Protein AF-A0A926BM24-F1 (afdb_monomer)

Radius of gyration: 22.1 Å; Cα contacts (8 Å, |Δi|>4): 58; chains: 1; bounding box: 49×32×56 Å

Nearest PDB structures (foldseek):
  5ey5-assembly1_D  TM=9.704E-01  e=2.391E-05  synthetic construct
  5kin-assembly1_D  TM=9.723E-01  e=2.756E-05  Streptococcus pneumoniae TIGR4
  1x1q-assembly1_A  TM=8.951E-01  e=1.799E-05  Thermus thermophilus HB8
  1x1q-assembly1_B  TM=9.259E-01  e=4.534E-05  Thermus thermophilus HB8
  6am7-assembly1_B  TM=9.668E-01  e=1.588E-03  Pyrococcus furiosus DSM 3638

Solvent-accessible surface area (backbone atoms only — not comparable to full-atom values): 5798 Å² total; per-residue (Å²): 135,85,81,83,76,83,76,74,80,84,56,77,83,54,101,58,55,48,99,66,45,26,50,57,94,42,77,46,79,95,67,63,76,88,51,49,65,60,51,53,52,49,52,55,50,48,57,50,48,72,70,33,66,66,56,50,50,54,52,52,48,45,40,34,76,72,71,55,46,77,77,70,74,42,74,40,64,67,62,21,60,74,70,72,59,72,89,41,70,46,116

Structure (mmCIF, N/CA/C/O backbone):
data_AF-A0A926BM24-F1
#
_entry.id   AF-A0A926BM24-F1
#
loop_
_atom_site.group_PDB
_atom_site.id
_atom_site.type_symbol
_atom_site.label_atom_id
_atom_site.label_alt_id
_atom_site.label_comp_id
_atom_site.label_asym_id
_atom_site.label_entity_id
_atom_site.label_seq_id
_atom_site.pdbx_PDB_ins_code
_atom_site.Cartn_x
_atom_site.Cartn_y
_atom_site.Cartn_z
_atom_site.occupancy
_atom_site.B_iso_or_equiv
_atom_site.auth_seq_id
_atom_site.auth_comp_id
_atom_site.auth_asym_id
_atom_site.auth_atom_id
_atom_site.pdbx_PDB_model_num
ATOM 1 N N . MET A 1 1 ? -32.301 -21.063 -32.063 1.00 45.97 1 MET A N 1
ATOM 2 C CA . MET A 1 1 ? -31.564 -19.839 -31.690 1.00 45.97 1 MET A CA 1
ATOM 3 C C . MET A 1 1 ? -30.860 -20.127 -30.379 1.00 45.97 1 MET A C 1
ATOM 5 O O . MET A 1 1 ? -31.527 -20.270 -29.365 1.00 45.97 1 MET A O 1
ATOM 9 N N . SER A 1 2 ? -29.554 -20.377 -30.444 1.00 36.62 2 SER A N 1
ATOM 10 C CA . SER A 1 2 ? -28.749 -20.852 -29.317 1.00 36.62 2 SER A CA 1
ATOM 11 C C . SER A 1 2 ? -28.460 -19.706 -28.351 1.00 36.62 2 SER A C 1
ATOM 13 O O . SER A 1 2 ? -27.894 -18.689 -28.744 1.00 36.62 2 SER A O 1
ATOM 15 N N . THR A 1 3 ? -28.862 -19.861 -27.095 1.00 39.69 3 THR A N 1
ATOM 16 C CA . THR A 1 3 ? -28.543 -18.934 -26.008 1.00 39.69 3 THR A CA 1
ATOM 17 C C . THR A 1 3 ? -27.095 -19.148 -25.578 1.00 39.69 3 THR A C 1
ATOM 19 O O . THR A 1 3 ? -26.754 -20.198 -25.035 1.00 39.69 3 THR A O 1
ATOM 22 N N . VAL A 1 4 ? -26.234 -18.164 -25.834 1.00 46.97 4 VAL A N 1
ATOM 23 C CA . VAL A 1 4 ? -24.866 -18.135 -25.307 1.00 46.97 4 VAL A CA 1
ATOM 24 C C . VAL A 1 4 ? -24.946 -17.725 -23.839 1.00 46.97 4 VAL A C 1
ATOM 26 O O . VAL A 1 4 ? -25.102 -16.550 -23.515 1.00 46.97 4 VAL A O 1
ATOM 29 N N . THR A 1 5 ? -24.884 -18.704 -22.941 1.00 43.66 5 THR A N 1
ATOM 30 C CA . THR A 1 5 ? -24.713 -18.461 -21.508 1.00 43.66 5 THR A CA 1
ATOM 31 C C . THR A 1 5 ? -23.277 -18.000 -21.269 1.00 43.66 5 THR A C 1
ATOM 33 O O . THR A 1 5 ? -22.340 -18.784 -21.402 1.00 43.66 5 THR A O 1
ATOM 36 N N . LEU A 1 6 ? -23.089 -16.724 -20.932 1.00 46.81 6 LEU A N 1
ATOM 37 C CA . LEU A 1 6 ? -21.807 -16.209 -20.454 1.00 46.81 6 LEU A CA 1
ATOM 38 C C . LEU A 1 6 ? -21.591 -16.706 -19.014 1.00 46.81 6 LEU A C 1
ATOM 40 O O . LEU A 1 6 ? -21.988 -16.050 -18.053 1.00 46.81 6 LEU A O 1
ATOM 44 N N . THR A 1 7 ? -21.002 -17.889 -18.854 1.00 46.41 7 THR A N 1
ATOM 45 C CA . THR A 1 7 ? -20.555 -18.377 -17.542 1.00 46.41 7 THR A CA 1
ATOM 46 C C . THR A 1 7 ? -19.321 -17.578 -17.125 1.00 46.41 7 THR A C 1
ATOM 48 O O . THR A 1 7 ? -18.273 -17.673 -17.760 1.00 46.41 7 THR A O 1
ATOM 51 N N . ALA A 1 8 ? -19.440 -16.763 -16.075 1.00 56.06 8 ALA A N 1
ATOM 52 C CA . ALA A 1 8 ? -18.307 -16.035 -15.510 1.00 56.06 8 ALA A CA 1
ATOM 53 C C . ALA A 1 8 ? -17.288 -17.022 -14.897 1.00 56.06 8 ALA A C 1
ATOM 55 O O . ALA A 1 8 ? -17.700 -17.941 -14.180 1.00 56.06 8 ALA A O 1
ATOM 56 N N . PRO A 1 9 ? -15.973 -16.851 -15.134 1.00 54.47 9 PRO A N 1
ATOM 57 C CA . PRO A 1 9 ? -14.959 -17.699 -14.519 1.00 54.47 9 PRO A CA 1
ATOM 58 C C . PRO A 1 9 ? -14.993 -17.512 -12.998 1.00 54.47 9 PRO A C 1
ATOM 60 O O . PRO A 1 9 ? -14.722 -16.433 -12.474 1.00 54.47 9 PRO A O 1
ATOM 63 N N . THR A 1 10 ? -15.365 -18.576 -12.287 1.00 56.47 10 THR A N 1
ATOM 64 C CA . THR A 1 10 ? -15.388 -18.632 -10.820 1.00 56.47 10 THR A CA 1
ATOM 65 C C . THR A 1 10 ? -13.995 -19.028 -10.335 1.00 56.47 10 THR A C 1
ATOM 67 O O . THR A 1 10 ? -13.782 -20.137 -9.853 1.00 56.47 10 THR A O 1
ATOM 70 N N . ALA A 1 11 ? -13.007 -18.158 -10.552 1.00 60.12 11 ALA A N 1
ATOM 71 C CA . ALA A 1 11 ? -11.710 -18.319 -9.906 1.00 60.12 11 ALA A CA 1
ATOM 72 C C . ALA A 1 11 ? -11.854 -17.954 -8.412 1.00 60.12 11 ALA A C 1
ATOM 74 O O . ALA A 1 11 ? -12.578 -17.004 -8.096 1.00 60.12 11 ALA A O 1
ATOM 75 N N . PRO A 1 12 ? -11.222 -18.696 -7.485 1.00 59.50 12 PRO A N 1
ATOM 76 C CA . PRO A 1 12 ? -11.258 -18.362 -6.065 1.00 59.50 12 PRO A CA 1
ATOM 77 C C . PRO A 1 12 ? -10.651 -16.970 -5.831 1.00 59.50 12 PRO A C 1
ATOM 79 O O . PRO A 1 12 ? -9.613 -16.644 -6.399 1.00 59.50 12 PRO A O 1
ATOM 82 N N . PHE A 1 13 ? -11.294 -16.147 -4.996 1.00 55.59 13 PHE A N 1
ATOM 83 C CA . PHE A 1 13 ? -10.739 -14.861 -4.570 1.00 55.59 13 PHE A CA 1
ATOM 84 C C . PHE A 1 13 ? -9.497 -15.108 -3.705 1.00 55.59 13 PHE A C 1
ATOM 86 O O . PHE A 1 13 ? -9.608 -15.474 -2.535 1.00 55.59 13 PHE A O 1
ATOM 93 N N . THR A 1 14 ? -8.317 -14.922 -4.285 1.00 70.00 14 THR A N 1
ATOM 94 C CA . THR A 1 14 ? -7.049 -14.829 -3.560 1.00 70.00 14 THR A CA 1
ATOM 95 C C . THR A 1 14 ? -6.835 -13.394 -3.081 1.00 70.00 14 THR A C 1
ATOM 97 O O . THR A 1 14 ? -7.312 -12.443 -3.699 1.00 70.00 14 THR A O 1
ATOM 100 N N . SER A 1 15 ? -6.120 -13.217 -1.966 1.00 83.44 15 SER A N 1
ATOM 101 C CA . SER A 1 15 ? -5.742 -11.885 -1.462 1.00 83.44 15 SER A CA 1
ATOM 102 C C . SER A 1 15 ? -4.725 -11.169 -2.354 1.00 83.44 15 SER A C 1
ATOM 104 O O . SER A 1 15 ? -4.456 -9.990 -2.151 1.00 83.44 15 SER A O 1
ATOM 106 N N . GLU A 1 16 ? -4.159 -11.884 -3.324 1.00 85.81 16 GLU A N 1
ATOM 107 C CA . GLU A 1 16 ? -3.216 -11.379 -4.312 1.00 85.81 16 GLU A CA 1
ATOM 108 C C . GLU A 1 16 ? -3.834 -11.435 -5.715 1.00 85.81 16 GLU A C 1
ATOM 110 O O . GLU A 1 16 ? -4.648 -12.331 -5.985 1.00 85.81 16 GLU A O 1
ATOM 115 N N . PRO A 1 17 ? -3.468 -10.489 -6.59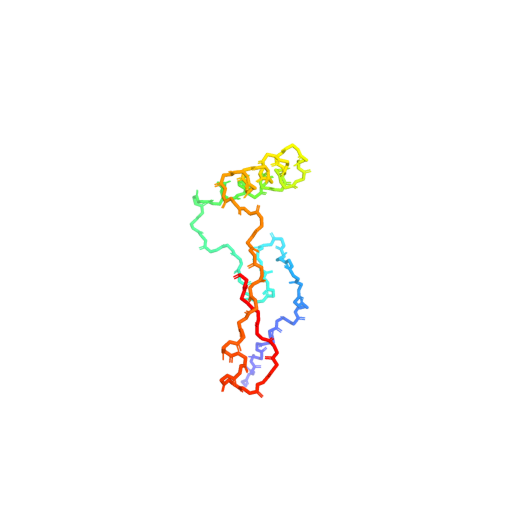8 1.00 89.44 17 PRO A N 1
ATOM 116 C CA . PRO A 1 17 ? -3.882 -10.528 -7.990 1.00 89.44 17 PRO A CA 1
ATOM 117 C C . PRO A 1 17 ? -3.161 -11.651 -8.742 1.00 89.44 17 PRO A C 1
ATOM 119 O O . PRO A 1 17 ? -2.095 -12.114 -8.337 1.00 89.44 17 PRO A O 1
ATOM 122 N N . ASP A 1 18 ? -3.717 -12.057 -9.879 1.00 87.94 18 ASP A N 1
ATOM 123 C CA . ASP A 1 18 ? -3.005 -12.910 -10.826 1.00 87.94 18 ASP A CA 1
ATOM 124 C C . ASP A 1 18 ? -1.827 -12.174 -11.500 1.00 87.94 18 ASP A C 1
ATOM 126 O O . ASP A 1 18 ? -1.628 -10.969 -11.336 1.00 87.94 18 ASP A O 1
ATOM 130 N N . ALA A 1 19 ? -1.050 -12.898 -12.311 1.00 86.00 19 ALA A N 1
ATOM 131 C CA . ALA A 1 19 ? 0.104 -12.344 -13.028 1.00 86.00 19 ALA A CA 1
ATOM 132 C C . ALA A 1 19 ? -0.251 -11.203 -14.004 1.00 86.00 19 ALA A C 1
ATOM 134 O O . ALA A 1 19 ? 0.628 -10.455 -14.430 1.00 86.00 19 ALA A O 1
ATOM 135 N N . LEU A 1 20 ? -1.525 -11.068 -14.380 1.00 85.50 20 LEU A N 1
ATOM 136 C CA . LEU A 1 20 ? -2.023 -9.995 -15.237 1.00 85.50 20 LEU A CA 1
ATOM 137 C C . L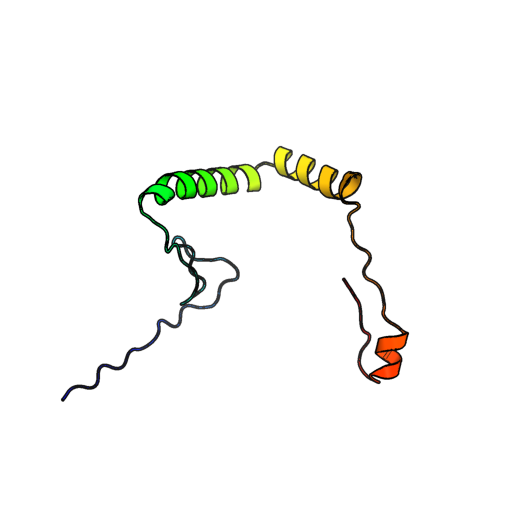EU A 1 20 ? -2.605 -8.824 -14.428 1.00 85.50 20 LEU A C 1
ATOM 139 O O . LEU A 1 20 ? -3.005 -7.821 -15.024 1.00 85.50 20 LEU A O 1
ATOM 143 N N . GLY A 1 21 ? -2.622 -8.914 -13.096 1.00 87.62 21 GLY A N 1
ATOM 144 C CA . GLY A 1 21 ? -3.138 -7.889 -12.194 1.00 87.62 21 GLY A CA 1
ATOM 145 C C . GLY A 1 21 ? -4.631 -8.019 -11.879 1.00 87.62 21 GLY A C 1
ATOM 146 O O . GLY A 1 21 ? -5.226 -7.047 -11.408 1.00 87.62 21 GLY A O 1
ATOM 147 N N . HIS A 1 22 ? -5.268 -9.159 -12.160 1.00 89.75 22 HIS A N 1
ATOM 148 C CA . HIS A 1 22 ? -6.693 -9.362 -11.892 1.00 89.75 22 HIS A CA 1
ATOM 149 C C . HIS A 1 22 ? -6.950 -10.031 -10.538 1.00 89.75 22 HIS A C 1
ATOM 151 O O . HIS A 1 22 ? -6.363 -11.053 -10.195 1.00 89.75 22 HIS A O 1
ATOM 157 N N . PHE A 1 23 ? -7.922 -9.496 -9.805 1.00 88.44 23 PHE A N 1
ATOM 158 C CA . PHE A 1 23 ? -8.581 -10.134 -8.672 1.00 88.44 23 PHE A CA 1
ATOM 159 C C . PHE A 1 23 ? -9.891 -10.761 -9.163 1.00 88.44 23 PHE A C 1
ATOM 161 O O . PHE A 1 23 ? -10.942 -10.109 -9.233 1.00 88.44 23 PHE A O 1
ATOM 168 N N . GLY A 1 24 ? -9.826 -12.028 -9.573 1.00 85.19 24 GLY A N 1
ATOM 169 C CA . GLY A 1 24 ? -10.943 -12.696 -10.237 1.00 85.19 24 GLY A CA 1
ATOM 170 C C . GLY A 1 24 ? -11.302 -11.987 -11.546 1.00 85.19 24 GLY A C 1
ATOM 171 O O . GLY A 1 24 ? -10.516 -11.961 -12.483 1.00 85.19 24 GLY A O 1
ATOM 172 N N . ARG A 1 25 ? -12.499 -11.395 -11.624 1.00 86.44 25 ARG A N 1
ATOM 173 C CA . ARG A 1 25 ? -12.992 -10.700 -12.833 1.00 86.44 25 ARG A CA 1
ATOM 174 C C . ARG A 1 25 ? -12.672 -9.199 -12.894 1.00 86.44 25 ARG A C 1
ATOM 176 O O . ARG A 1 25 ? -13.138 -8.530 -13.814 1.00 86.44 25 ARG A O 1
ATOM 183 N N . TYR A 1 26 ? -11.994 -8.653 -11.889 1.00 86.88 26 TYR A N 1
ATOM 184 C CA . TYR A 1 26 ? -11.753 -7.214 -11.737 1.00 86.88 26 TYR A CA 1
ATOM 185 C C . TYR A 1 26 ? -10.251 -6.927 -11.668 1.00 86.88 26 TYR A C 1
ATOM 187 O O . TYR A 1 26 ? -9.485 -7.802 -11.293 1.00 86.88 26 TYR A O 1
ATOM 195 N N . GLY A 1 27 ? -9.820 -5.708 -11.995 1.00 89.69 27 GLY A N 1
ATOM 196 C CA . GLY A 1 27 ? -8.397 -5.347 -12.062 1.00 89.69 27 GLY A CA 1
ATOM 197 C C . GLY A 1 27 ? -7.846 -5.455 -13.482 1.00 89.69 27 GLY A C 1
ATOM 198 O O . GLY A 1 27 ? -8.582 -5.208 -14.434 1.00 89.69 27 GLY A O 1
ATOM 199 N N . GLY A 1 28 ? -6.573 -5.813 -13.617 1.00 89.44 28 GLY A N 1
ATOM 200 C CA . GLY A 1 28 ? -5.858 -5.828 -14.893 1.00 89.44 28 GLY A CA 1
ATOM 201 C C . GLY A 1 28 ? -5.201 -4.489 -15.235 1.00 89.44 28 GLY A C 1
ATOM 202 O O . GLY A 1 28 ? -5.233 -3.534 -14.457 1.00 89.44 28 GLY A O 1
ATOM 203 N N . ARG A 1 29 ? -4.595 -4.411 -16.423 1.00 88.31 29 ARG A N 1
ATOM 204 C CA . ARG A 1 29 ? -3.869 -3.225 -16.906 1.00 88.31 29 ARG A CA 1
ATOM 205 C C . ARG A 1 29 ? -4.483 -2.708 -18.206 1.00 88.31 29 ARG A C 1
ATOM 207 O O . ARG A 1 29 ? -4.142 -3.173 -19.287 1.00 88.31 29 ARG A O 1
ATOM 214 N N . TYR A 1 30 ? -5.380 -1.728 -18.094 1.00 90.12 30 TYR A N 1
ATOM 215 C CA . TYR A 1 30 ? -6.016 -1.056 -19.236 1.00 90.12 30 TYR A CA 1
ATOM 216 C C . TYR A 1 30 ? -5.376 0.314 -19.466 1.00 90.12 30 TYR A C 1
ATOM 218 O O . TYR A 1 30 ? -5.941 1.351 -19.123 1.00 90.12 30 TYR A O 1
ATOM 226 N N . VAL A 1 31 ? -4.158 0.307 -20.001 1.00 91.00 31 VAL A N 1
ATOM 227 C CA . VAL A 1 31 ? -3.347 1.510 -20.233 1.00 91.00 31 VAL A CA 1
ATOM 228 C C . VAL A 1 31 ? -2.898 1.588 -21.696 1.00 91.00 31 VAL A C 1
ATOM 230 O O . VAL A 1 31 ? -2.886 0.563 -22.379 1.00 91.00 31 VAL A O 1
ATOM 233 N N . PRO A 1 32 ? -2.514 2.776 -22.196 1.00 94.25 32 PRO A N 1
ATOM 234 C CA . PRO A 1 32 ? -1.859 2.903 -23.493 1.00 94.25 32 PRO A CA 1
ATOM 235 C C . PRO A 1 32 ? -0.601 2.034 -23.598 1.00 94.25 32 PRO A C 1
ATOM 237 O O . PRO A 1 32 ? 0.153 1.909 -22.633 1.00 94.25 32 PRO A O 1
ATOM 240 N N . GLU A 1 33 ? -0.335 1.507 -24.794 1.00 91.62 33 GLU A N 1
ATOM 241 C CA . GLU A 1 33 ? 0.840 0.671 -25.087 1.00 91.62 33 GLU A CA 1
ATOM 242 C C . GLU A 1 33 ? 2.159 1.353 -24.701 1.00 91.62 33 GLU A C 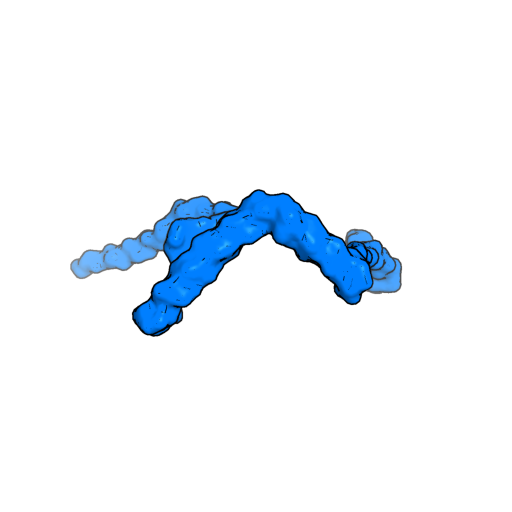1
ATOM 244 O O . GLU A 1 33 ? 3.069 0.721 -24.174 1.00 91.62 33 GLU A O 1
ATOM 249 N N . THR A 1 34 ? 2.228 2.673 -24.869 1.00 94.81 34 THR A N 1
ATOM 250 C CA . THR A 1 34 ? 3.400 3.484 -24.524 1.00 94.81 34 THR A CA 1
ATOM 251 C C . THR A 1 34 ? 3.749 3.466 -23.035 1.00 94.81 34 THR A C 1
ATOM 253 O O . THR A 1 34 ? 4.891 3.754 -22.687 1.00 94.81 34 THR A O 1
ATOM 256 N N . LEU A 1 35 ? 2.801 3.129 -22.154 1.00 92.56 35 LEU A N 1
ATOM 257 C CA . LEU A 1 35 ? 3.027 3.029 -20.709 1.00 92.56 35 LEU A CA 1
ATOM 258 C C . LEU A 1 35 ? 3.383 1.615 -20.246 1.00 92.56 35 LEU A C 1
ATOM 260 O O . LEU A 1 35 ? 3.845 1.461 -19.117 1.00 92.56 35 LEU A O 1
ATOM 264 N N . ILE A 1 36 ? 3.196 0.593 -21.087 1.00 92.25 36 ILE A N 1
ATOM 265 C CA . ILE A 1 36 ? 3.467 -0.801 -20.711 1.00 92.25 36 ILE A CA 1
ATOM 266 C C . ILE A 1 36 ? 4.922 -0.989 -20.244 1.00 92.25 36 ILE A C 1
ATOM 268 O O . ILE A 1 36 ? 5.096 -1.509 -19.142 1.00 92.25 36 ILE A O 1
ATOM 272 N N . PRO A 1 37 ? 5.957 -0.501 -20.966 1.00 94.75 37 PRO A N 1
ATOM 273 C CA . PRO A 1 37 ? 7.345 -0.727 -20.557 1.00 94.75 37 PRO A CA 1
ATOM 274 C C . PRO A 1 37 ? 7.678 -0.128 -19.185 1.00 94.75 37 PRO A C 1
ATOM 276 O O . PRO A 1 37 ? 8.337 -0.767 -18.372 1.00 94.75 37 PRO A O 1
ATOM 279 N N . ALA A 1 38 ? 7.175 1.078 -18.902 1.00 94.75 38 ALA A N 1
ATOM 280 C CA . ALA A 1 38 ? 7.404 1.748 -17.623 1.00 94.75 38 ALA A CA 1
ATOM 281 C C . ALA A 1 38 ? 6.711 1.021 -16.458 1.00 94.75 38 ALA A C 1
ATOM 283 O O . ALA A 1 38 ? 7.244 0.962 -15.351 1.00 94.75 38 ALA A O 1
ATOM 284 N N . LEU A 1 39 ? 5.525 0.449 -16.695 1.00 93.25 39 LEU A N 1
ATOM 285 C CA . LEU A 1 39 ? 4.818 -0.339 -15.684 1.00 93.25 39 LEU A CA 1
ATOM 286 C C . LEU A 1 39 ? 5.488 -1.688 -15.424 1.00 93.25 39 LEU A C 1
ATOM 288 O O . LEU A 1 39 ? 5.502 -2.133 -14.278 1.00 93.25 39 LEU A O 1
ATOM 292 N N . ASP A 1 40 ? 6.032 -2.331 -16.457 1.00 93.38 40 ASP A N 1
ATOM 293 C CA . ASP A 1 40 ? 6.781 -3.581 -16.301 1.00 93.38 40 ASP A CA 1
ATOM 294 C C . ASP A 1 40 ? 8.068 -3.352 -15.493 1.00 93.38 40 ASP A C 1
ATOM 296 O O . ASP A 1 40 ? 8.369 -4.121 -14.577 1.00 93.38 40 ASP A O 1
ATOM 300 N N . GLU A 1 41 ? 8.793 -2.263 -15.770 1.00 96.50 41 GLU A N 1
ATOM 301 C CA . GLU A 1 41 ? 9.976 -1.868 -14.998 1.00 96.50 41 GLU A CA 1
ATOM 302 C C . GLU A 1 41 ? 9.626 -1.587 -13.531 1.00 96.50 41 GLU A C 1
ATOM 304 O O . GLU A 1 41 ? 10.274 -2.118 -12.625 1.00 96.50 41 GLU A O 1
ATOM 309 N N . LEU A 1 42 ? 8.561 -0.815 -13.294 1.00 95.25 42 LEU A N 1
ATOM 310 C CA . LEU A 1 42 ? 8.081 -0.510 -11.949 1.00 95.25 42 LEU A CA 1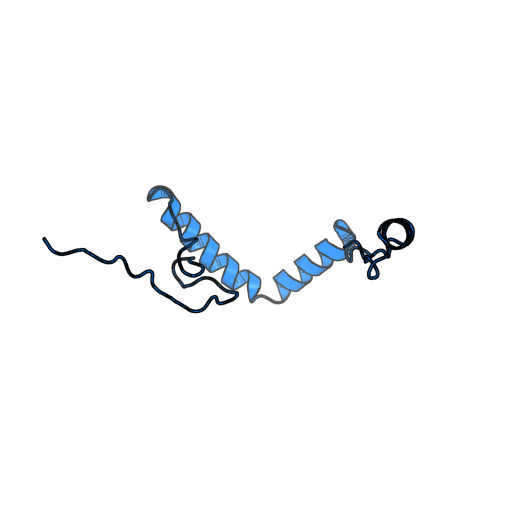
ATOM 311 C C . LEU A 1 42 ? 7.680 -1.774 -11.181 1.00 95.25 42 LEU A C 1
ATOM 313 O O . LEU A 1 42 ? 8.030 -1.908 -10.011 1.00 95.25 42 LEU A O 1
ATOM 317 N N . ALA A 1 43 ? 6.958 -2.701 -11.815 1.00 93.31 43 ALA A N 1
ATOM 318 C CA . ALA A 1 43 ? 6.549 -3.951 -11.179 1.00 93.31 43 ALA A CA 1
ATOM 319 C C . ALA A 1 43 ? 7.764 -4.812 -10.796 1.00 93.31 43 ALA A C 1
ATOM 321 O O . ALA A 1 43 ? 7.813 -5.365 -9.696 1.00 93.31 43 ALA A O 1
ATOM 322 N N . ALA A 1 44 ? 8.768 -4.883 -11.675 1.00 95.50 44 ALA A N 1
ATOM 323 C CA . ALA A 1 44 ? 10.000 -5.612 -11.403 1.00 95.50 44 ALA A CA 1
ATOM 324 C C . ALA A 1 44 ? 10.801 -4.986 -10.250 1.00 95.50 44 ALA A C 1
ATOM 326 O O . ALA A 1 44 ? 11.279 -5.709 -9.375 1.00 95.50 44 ALA A O 1
ATOM 327 N N . GLU A 1 45 ? 10.942 -3.658 -10.226 1.00 97.19 45 GLU A N 1
ATOM 328 C CA . GLU A 1 45 ? 11.645 -2.962 -9.143 1.00 97.19 45 GLU A CA 1
ATOM 329 C C . GLU A 1 45 ? 10.879 -3.045 -7.821 1.00 97.19 45 GLU A C 1
ATOM 331 O O . GLU A 1 45 ? 11.485 -3.250 -6.774 1.00 97.19 45 GLU A O 1
ATOM 336 N N . TYR A 1 46 ? 9.548 -2.976 -7.860 1.00 95.38 46 TYR A N 1
ATOM 337 C CA . TYR A 1 46 ? 8.716 -3.153 -6.675 1.00 95.38 46 TYR A CA 1
ATOM 338 C C . TYR A 1 46 ? 8.954 -4.513 -6.010 1.00 95.38 46 TYR A C 1
ATOM 340 O O . TYR A 1 46 ? 9.176 -4.561 -4.800 1.00 95.38 46 TYR A O 1
ATOM 348 N N . GLU A 1 47 ? 8.963 -5.612 -6.772 1.00 94.69 47 GLU A N 1
ATOM 349 C CA . GLU A 1 47 ? 9.228 -6.938 -6.195 1.00 94.69 47 GLU A CA 1
ATOM 350 C C . GLU A 1 47 ? 10.666 -7.065 -5.666 1.00 94.69 47 GLU A C 1
ATOM 352 O O . GLU A 1 47 ? 10.875 -7.692 -4.625 1.00 94.69 47 GLU A O 1
ATOM 357 N N . ARG A 1 48 ? 11.649 -6.412 -6.308 1.00 96.50 48 ARG A N 1
ATOM 358 C CA . ARG A 1 48 ? 13.022 -6.325 -5.779 1.00 96.50 48 ARG A CA 1
ATOM 359 C C . ARG A 1 48 ? 13.068 -5.578 -4.444 1.00 96.50 48 ARG A C 1
ATOM 361 O O . ARG A 1 48 ? 13.547 -6.134 -3.457 1.00 96.50 48 ARG A O 1
ATOM 368 N N . ALA A 1 49 ? 12.525 -4.365 -4.390 1.00 96.38 49 ALA A N 1
ATOM 369 C CA . ALA A 1 49 ? 12.528 -3.516 -3.199 1.00 96.38 49 ALA A CA 1
ATOM 370 C C . ALA A 1 49 ? 11.722 -4.127 -2.039 1.00 96.38 49 ALA A C 1
ATOM 372 O O . ALA A 1 49 ? 12.114 -4.048 -0.877 1.00 96.38 49 ALA A O 1
ATOM 373 N N . LYS A 1 50 ? 10.608 -4.802 -2.342 1.00 94.31 50 LYS A N 1
ATOM 374 C CA . LYS A 1 50 ? 9.789 -5.528 -1.360 1.00 94.31 50 LYS A CA 1
ATOM 375 C C . LYS A 1 50 ? 10.542 -6.698 -0.721 1.00 94.31 50 LYS A C 1
ATOM 377 O O . LYS A 1 50 ? 10.310 -6.994 0.453 1.00 94.31 50 LYS A O 1
ATOM 382 N N . ALA A 1 51 ? 11.421 -7.364 -1.469 1.00 95.06 51 ALA A N 1
ATOM 383 C CA . ALA A 1 51 ? 12.257 -8.447 -0.955 1.00 95.06 51 ALA A CA 1
ATOM 384 C C . ALA A 1 51 ? 13.516 -7.946 -0.222 1.00 95.06 51 ALA A C 1
ATOM 386 O O . ALA A 1 51 ? 14.061 -8.688 0.596 1.00 95.06 51 ALA A O 1
ATOM 387 N N . ASP A 1 52 ? 13.956 -6.709 -0.474 1.00 97.81 52 ASP A N 1
ATOM 388 C CA . ASP A 1 52 ? 15.154 -6.120 0.125 1.00 97.81 52 ASP A CA 1
ATOM 389 C C . ASP A 1 52 ? 14.949 -5.744 1.613 1.00 97.81 52 ASP A C 1
ATOM 391 O O . ASP A 1 52 ? 14.139 -4.867 1.944 1.00 97.81 52 ASP A O 1
ATOM 395 N N . PRO A 1 53 ? 15.689 -6.368 2.553 1.00 96.81 53 PRO A N 1
ATOM 396 C CA . PRO A 1 53 ? 15.626 -6.014 3.967 1.00 96.81 53 PRO A CA 1
ATOM 397 C C . PRO A 1 53 ? 16.088 -4.586 4.271 1.00 96.81 53 PRO A C 1
ATOM 399 O O . PRO A 1 53 ? 15.564 -3.987 5.211 1.00 96.81 53 PRO A O 1
ATOM 402 N N . ALA A 1 54 ? 17.048 -4.043 3.514 1.00 97.44 54 ALA A N 1
ATOM 403 C CA . ALA A 1 54 ? 17.571 -2.697 3.746 1.00 97.44 54 ALA A CA 1
ATOM 404 C C . ALA A 1 54 ? 16.505 -1.643 3.427 1.00 97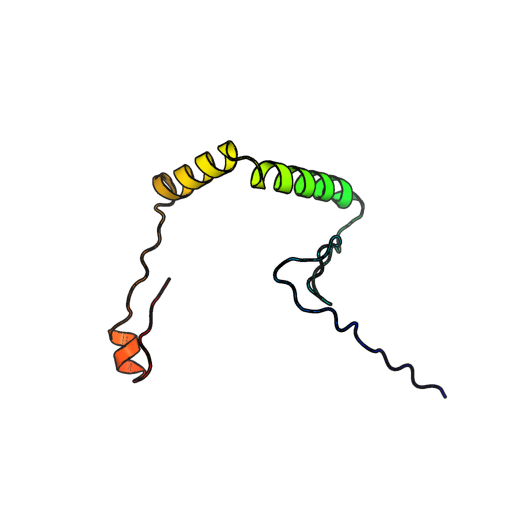.44 54 ALA A C 1
ATOM 406 O O . ALA A 1 54 ? 16.202 -0.801 4.273 1.00 97.44 54 ALA A O 1
ATOM 407 N N . PHE A 1 55 ? 15.851 -1.773 2.269 1.00 96.94 55 PHE A N 1
ATOM 408 C CA . PHE A 1 55 ? 14.720 -0.929 1.887 1.00 96.94 55 PHE A CA 1
ATOM 409 C C . PHE A 1 55 ? 13.581 -0.983 2.916 1.00 96.94 55 PHE A C 1
ATOM 411 O O . PHE A 1 55 ? 13.027 0.042 3.317 1.00 96.94 55 PHE A O 1
ATOM 418 N N . ARG A 1 56 ? 13.242 -2.186 3.397 1.00 96.25 56 ARG A N 1
ATOM 419 C CA . ARG A 1 56 ? 12.199 -2.361 4.420 1.00 96.25 56 ARG A CA 1
ATOM 420 C C . ARG A 1 56 ? 12.560 -1.715 5.756 1.00 96.25 56 ARG A C 1
ATOM 422 O O . ARG A 1 56 ? 11.659 -1.201 6.417 1.00 96.25 56 ARG A O 1
ATOM 429 N N . ALA A 1 57 ? 13.829 -1.771 6.157 1.00 96.31 57 ALA A N 1
ATOM 430 C CA . ALA A 1 57 ? 14.303 -1.147 7.388 1.00 96.31 57 ALA A CA 1
ATOM 431 C C . ALA A 1 57 ? 14.207 0.381 7.297 1.00 96.31 57 ALA A C 1
ATOM 433 O O . ALA A 1 57 ? 13.580 0.998 8.153 1.00 96.31 57 ALA A O 1
ATOM 434 N N . GLU A 1 58 ? 14.710 0.969 6.210 1.00 96.62 58 GLU A N 1
ATOM 435 C CA . GLU A 1 58 ? 14.631 2.415 5.982 1.00 96.62 58 GLU A CA 1
ATOM 436 C C . GLU A 1 58 ? 13.176 2.904 5.935 1.00 96.62 58 GLU A C 1
ATOM 438 O O . GLU A 1 58 ? 12.815 3.880 6.596 1.00 96.62 58 GLU A O 1
ATOM 443 N N . LEU A 1 59 ? 12.302 2.186 5.220 1.00 95.75 59 LEU A N 1
ATOM 444 C CA . LEU A 1 59 ? 10.879 2.511 5.172 1.00 95.75 59 LEU A CA 1
ATOM 445 C C . LEU A 1 59 ? 10.231 2.446 6.564 1.00 95.75 59 LEU A C 1
ATOM 447 O O . LEU A 1 59 ? 9.426 3.314 6.905 1.00 95.75 59 LEU A O 1
ATOM 451 N N . ALA A 1 60 ? 10.559 1.433 7.370 1.00 93.38 60 ALA A N 1
ATOM 452 C CA . ALA A 1 60 ? 10.030 1.298 8.725 1.00 93.38 60 ALA A CA 1
ATOM 453 C C . ALA A 1 60 ? 10.495 2.442 9.640 1.00 93.38 60 ALA A C 1
ATOM 455 O O . ALA A 1 60 ? 9.678 2.996 10.382 1.00 93.38 60 ALA A O 1
ATOM 456 N N . ASP A 1 61 ? 11.763 2.834 9.539 1.00 94.94 61 ASP A N 1
ATOM 457 C CA . ASP A 1 61 ? 12.331 3.941 10.307 1.00 94.94 61 ASP A CA 1
ATOM 458 C C . ASP A 1 61 ? 11.672 5.270 9.928 1.00 94.94 61 ASP A C 1
ATOM 460 O O . ASP A 1 61 ? 11.235 6.013 10.806 1.00 94.94 61 ASP A O 1
ATOM 464 N N . LEU A 1 62 ? 11.485 5.543 8.634 1.00 94.56 62 LEU A N 1
ATOM 465 C CA . LEU A 1 62 ? 10.771 6.737 8.168 1.00 94.56 62 LEU A CA 1
ATOM 466 C C . LEU A 1 62 ? 9.310 6.751 8.636 1.00 94.56 62 LEU A C 1
ATOM 468 O O . LEU A 1 62 ? 8.799 7.778 9.093 1.00 94.56 62 LEU A O 1
ATOM 472 N N . LEU A 1 63 ? 8.623 5.611 8.567 1.00 93.00 63 LEU A N 1
ATOM 473 C CA . LEU A 1 63 ? 7.250 5.497 9.056 1.00 93.00 63 LEU A CA 1
ATOM 474 C C . LEU A 1 63 ? 7.150 5.780 10.561 1.00 93.00 63 LEU A C 1
ATOM 476 O O . LEU A 1 63 ? 6.153 6.349 11.008 1.00 93.00 63 LEU A O 1
ATOM 480 N N . LYS A 1 64 ? 8.165 5.403 11.336 1.00 91.19 64 LYS A N 1
ATOM 481 C CA . LYS A 1 64 ? 8.202 5.602 12.784 1.00 91.19 64 LYS A CA 1
ATOM 482 C C . LYS A 1 64 ? 8.614 7.023 13.165 1.00 91.19 64 LYS A C 1
ATOM 484 O O . LYS A 1 64 ? 7.866 7.708 13.854 1.00 91.19 64 LYS A O 1
ATOM 489 N N . GLU A 1 65 ? 9.771 7.468 12.693 1.00 90.19 65 GLU A N 1
ATOM 490 C CA . GLU A 1 65 ? 10.416 8.704 13.145 1.00 90.19 65 GLU A CA 1
ATOM 491 C C . GLU A 1 65 ? 9.871 9.950 12.436 1.00 90.19 65 GLU A C 1
ATOM 493 O O . GLU A 1 65 ? 9.794 11.017 13.040 1.00 90.19 65 GLU A O 1
ATOM 498 N N . TYR A 1 66 ? 9.458 9.828 11.169 1.00 90.31 66 TYR A N 1
ATOM 499 C CA . TYR A 1 66 ? 8.949 10.963 10.395 1.00 90.31 66 TYR A CA 1
ATOM 500 C C . TYR A 1 66 ? 7.417 11.016 10.364 1.00 90.31 66 TYR A C 1
ATOM 502 O O . TYR A 1 66 ? 6.827 12.059 10.635 1.00 90.31 66 TYR A O 1
ATOM 510 N N . VAL A 1 67 ? 6.752 9.894 10.063 1.00 91.06 67 VAL A N 1
ATOM 511 C CA . VAL A 1 67 ? 5.275 9.838 9.984 1.00 91.06 67 VAL A CA 1
ATOM 512 C C . VAL A 1 67 ? 4.629 9.676 11.368 1.00 91.06 67 VAL A C 1
ATOM 514 O O . VAL A 1 67 ? 3.449 9.984 11.535 1.00 91.06 67 VAL A O 1
ATOM 517 N N . GLY A 1 68 ? 5.385 9.225 12.375 1.00 85.50 68 GLY A N 1
ATOM 518 C CA . GLY A 1 68 ? 4.894 9.072 13.747 1.00 85.50 68 GLY A CA 1
ATOM 519 C C . GLY A 1 68 ? 4.058 7.811 13.972 1.00 85.50 68 GLY A C 1
ATOM 520 O O . GLY A 1 68 ? 3.164 7.804 14.818 1.00 85.50 68 GLY A O 1
ATOM 521 N N . ARG A 1 69 ? 4.295 6.741 13.201 1.00 87.06 69 ARG A N 1
ATOM 522 C CA . ARG A 1 69 ? 3.669 5.435 13.451 1.00 87.06 69 ARG A CA 1
ATOM 523 C C . ARG A 1 69 ? 4.265 4.791 14.711 1.00 87.06 69 ARG A C 1
ATOM 525 O O . ARG A 1 69 ? 5.437 4.958 15.013 1.00 87.06 69 ARG A O 1
ATOM 532 N N . GLU A 1 70 ? 3.508 3.992 15.455 1.00 80.38 70 GLU A N 1
ATOM 533 C CA . GLU A 1 70 ? 2.182 3.445 15.139 1.00 80.38 70 GLU A CA 1
ATOM 534 C C . GLU A 1 70 ? 1.011 4.374 15.483 1.00 80.38 70 GLU A C 1
ATOM 536 O O . GLU A 1 70 ? 0.995 5.017 16.527 1.00 80.38 70 GLU A O 1
ATOM 541 N N . THR A 1 71 ? -0.024 4.395 14.628 1.00 83.06 71 THR A N 1
ATOM 542 C CA . THR A 1 71 ? -1.266 5.110 14.957 1.00 83.06 71 THR A CA 1
ATOM 543 C C . THR A 1 71 ? -1.980 4.403 16.112 1.00 83.06 71 THR A C 1
ATOM 545 O O . THR A 1 71 ? -2.204 3.183 16.032 1.00 83.06 71 THR A O 1
ATOM 548 N N . PRO A 1 72 ? -2.341 5.125 17.188 1.00 84.62 72 PRO A N 1
ATOM 549 C CA . PRO A 1 72 ? -2.961 4.519 18.355 1.00 84.62 72 PRO A CA 1
ATOM 550 C C . PRO A 1 72 ? -4.358 4.004 18.010 1.00 84.62 72 PRO A C 1
ATOM 552 O O . PRO A 1 72 ? -5.178 4.721 17.441 1.00 84.62 72 PRO A O 1
ATOM 555 N N . LEU A 1 73 ? -4.651 2.766 18.406 1.00 89.19 73 LEU A N 1
ATOM 556 C CA . LEU A 1 73 ? -6.006 2.229 18.330 1.00 89.19 73 LEU A CA 1
ATOM 557 C C . LEU A 1 73 ? -6.831 2.820 19.482 1.00 89.19 73 LEU A C 1
ATOM 559 O O . LEU A 1 73 ? -6.646 2.453 20.643 1.00 89.19 73 LEU A O 1
ATOM 563 N N . THR A 1 74 ? -7.732 3.747 19.171 1.00 90.88 74 THR A N 1
ATOM 564 C CA . THR A 1 74 ? -8.440 4.547 20.180 1.00 90.88 74 THR A CA 1
ATOM 565 C C . THR A 1 74 ? -9.825 3.972 20.466 1.00 90.88 74 THR A C 1
ATOM 567 O O . THR A 1 74 ? -10.650 3.840 19.564 1.00 90.88 74 THR A O 1
ATOM 570 N N . PHE A 1 75 ? -10.112 3.643 21.730 1.00 93.44 75 PHE A N 1
ATOM 571 C CA . PHE A 1 75 ? -11.438 3.169 22.143 1.00 93.44 75 PHE A CA 1
ATOM 572 C C . PHE A 1 75 ? -12.444 4.329 22.214 1.00 93.44 75 PHE A C 1
ATOM 574 O O . PHE A 1 75 ? -12.302 5.247 23.024 1.00 93.44 75 PHE A O 1
ATOM 581 N N . ALA A 1 76 ? -13.495 4.268 21.397 1.00 93.00 76 ALA A N 1
ATOM 582 C CA . ALA A 1 76 ? -14.527 5.295 21.311 1.00 93.00 76 ALA A CA 1
ATOM 583 C C . ALA A 1 76 ? -15.660 5.026 22.318 1.00 93.00 76 ALA A C 1
ATOM 585 O O . ALA A 1 76 ? -16.735 4.529 21.967 1.00 93.00 76 ALA A O 1
ATOM 586 N N . ALA A 1 77 ? -15.423 5.362 23.590 1.00 91.12 77 ALA A N 1
ATOM 587 C CA . ALA A 1 77 ? -16.359 5.094 24.688 1.00 91.12 77 ALA A CA 1
ATOM 588 C C . ALA A 1 77 ? -17.730 5.772 24.504 1.00 91.12 77 ALA A C 1
ATOM 590 O O . 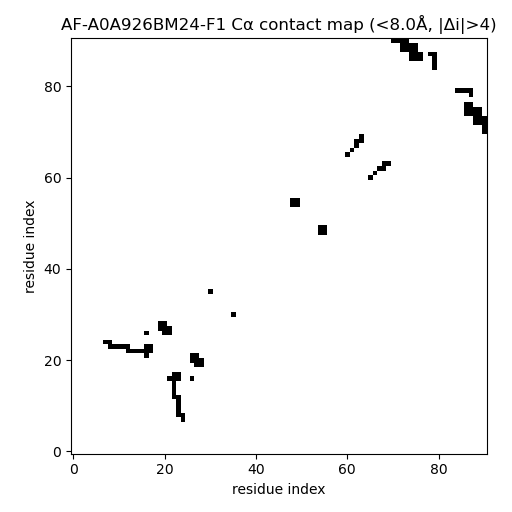ALA A 1 77 ? -18.763 5.137 24.719 1.00 91.12 77 ALA A O 1
ATOM 591 N N . ASN A 1 78 ? -17.749 7.034 24.061 1.00 93.06 78 ASN A N 1
ATOM 592 C CA . ASN A 1 78 ? -18.991 7.785 23.851 1.00 93.06 78 ASN A CA 1
ATOM 593 C C . ASN A 1 78 ? -19.837 7.165 22.733 1.00 93.06 78 ASN A C 1
ATOM 595 O O . ASN A 1 78 ? -21.017 6.904 22.934 1.00 93.06 78 ASN A O 1
ATOM 599 N N . MET A 1 79 ? -19.206 6.837 21.604 1.00 91.31 79 MET A N 1
ATOM 600 C CA . MET A 1 79 ? -19.868 6.211 20.456 1.00 91.31 79 MET A CA 1
ATOM 601 C C . MET A 1 79 ? -20.381 4.805 20.792 1.00 91.31 79 MET A C 1
ATOM 603 O O . MET A 1 79 ? -21.491 4.438 20.422 1.00 91.31 79 MET A O 1
ATOM 607 N N . THR A 1 80 ? -19.596 4.036 21.556 1.00 92.50 80 THR A N 1
ATOM 608 C CA . THR A 1 80 ? -20.008 2.714 22.055 1.00 92.50 80 THR A CA 1
ATOM 609 C C . THR A 1 80 ? -21.253 2.827 22.940 1.00 92.50 80 THR A C 1
ATOM 611 O O . THR A 1 80 ? -22.180 2.030 22.812 1.00 92.50 80 THR A O 1
ATOM 614 N N . LYS A 1 81 ? -21.294 3.832 23.826 1.00 93.44 81 LYS A N 1
ATOM 615 C CA . LYS A 1 81 ? -22.430 4.077 24.722 1.00 93.44 81 LYS A CA 1
ATOM 616 C C . LYS A 1 81 ? -23.677 4.539 23.965 1.00 93.44 81 LYS A C 1
ATOM 618 O O . LYS A 1 81 ? -24.768 4.085 24.288 1.00 93.44 81 LYS A O 1
ATOM 623 N N . GLU A 1 82 ? -23.517 5.428 22.990 1.00 94.50 82 GLU A N 1
ATOM 624 C CA . GLU A 1 82 ? -24.620 5.980 22.197 1.00 94.50 82 GLU A CA 1
ATOM 625 C C . GLU A 1 82 ? -25.286 4.921 21.309 1.00 94.50 82 GLU A C 1
ATOM 627 O O . GLU A 1 82 ? -26.510 4.857 21.241 1.00 94.50 82 GLU A O 1
ATOM 632 N N . LEU A 1 83 ? 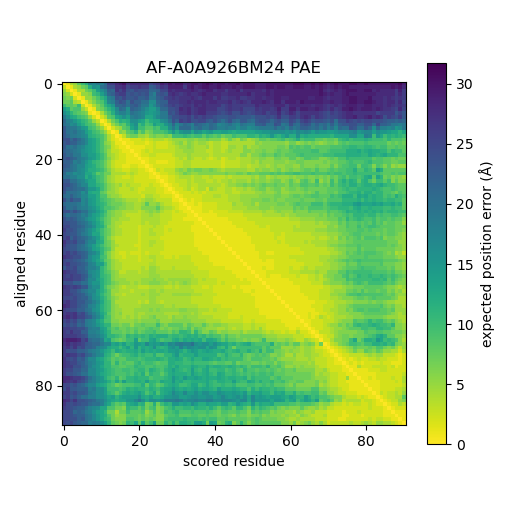-24.494 4.045 20.684 1.00 93.12 83 LEU A N 1
ATOM 633 C CA . LEU A 1 83 ? -25.002 3.004 19.786 1.00 93.12 83 LEU A CA 1
ATOM 634 C C . LEU A 1 83 ? -25.478 1.737 20.517 1.00 93.12 83 LEU A C 1
ATOM 636 O O . LEU A 1 83 ? -26.073 0.863 19.891 1.00 93.12 83 LEU A O 1
ATOM 640 N N . GLY A 1 84 ? -25.212 1.615 21.824 1.00 88.75 84 GLY A N 1
ATOM 641 C CA . GLY A 1 84 ? -25.691 0.508 22.664 1.00 88.75 84 GLY A CA 1
ATOM 642 C C . GLY A 1 84 ? -25.196 -0.885 22.246 1.00 88.75 84 GLY A C 1
ATOM 643 O O . GLY A 1 84 ? -25.809 -1.887 22.605 1.00 88.75 84 GLY A O 1
ATOM 644 N N . GLY A 1 85 ? -24.119 -0.947 21.459 1.00 90.06 85 GLY A N 1
ATOM 645 C CA . GLY A 1 85 ? -23.643 -2.152 20.784 1.00 90.06 85 GLY A CA 1
ATOM 646 C C . GLY A 1 85 ? -22.259 -2.630 21.252 1.00 90.06 85 GLY A C 1
ATOM 647 O O . GLY A 1 85 ? -21.857 -2.378 22.391 1.00 90.06 85 GLY A O 1
ATOM 648 N N . PRO A 1 86 ? -21.511 -3.354 20.396 1.00 93.12 86 PRO A N 1
ATOM 649 C CA . PRO A 1 86 ? -20.160 -3.809 20.719 1.00 93.12 86 PRO A CA 1
ATOM 650 C C . PRO A 1 86 ? -19.178 -2.637 20.881 1.00 93.12 86 PRO A C 1
ATOM 652 O O . PRO A 1 86 ? -19.424 -1.526 20.418 1.00 93.12 86 PRO A O 1
ATOM 655 N N . LYS A 1 87 ? -18.029 -2.898 21.523 1.00 93.62 87 LYS A N 1
ATOM 656 C CA . LYS A 1 87 ? -16.956 -1.907 21.706 1.00 93.62 87 LYS A CA 1
ATOM 657 C C . LYS A 1 87 ? -16.430 -1.408 20.359 1.00 93.62 87 LYS A C 1
ATOM 659 O O . LYS A 1 87 ? -16.009 -2.215 19.532 1.00 93.62 87 LYS A O 1
ATOM 664 N N . ILE A 1 88 ? -16.391 -0.089 20.186 1.00 93.00 88 ILE A N 1
ATOM 665 C CA . ILE A 1 88 ? -15.916 0.558 18.959 1.00 93.00 88 ILE A CA 1
ATOM 666 C C . ILE A 1 88 ? -14.487 1.059 19.157 1.00 93.00 88 ILE A C 1
ATOM 668 O O . ILE A 1 88 ? -14.196 1.782 20.112 1.00 93.00 88 ILE A O 1
ATOM 672 N N . TYR A 1 89 ? -13.607 0.693 18.228 1.00 93.50 89 TYR A N 1
ATOM 673 C CA . TYR A 1 89 ? -12.216 1.127 18.182 1.00 93.50 89 TYR A CA 1
ATOM 674 C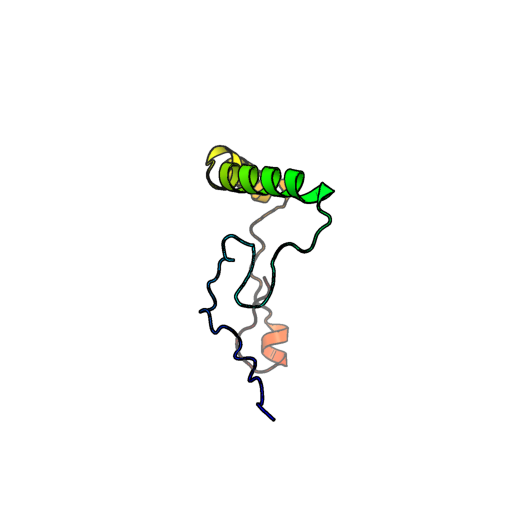 C . TYR A 1 89 ? -11.946 1.844 16.859 1.00 93.50 89 TYR A C 1
ATOM 676 O O . TYR A 1 89 ? -12.353 1.366 15.801 1.00 93.50 89 TYR A O 1
ATOM 684 N N . LEU A 1 90 ? -11.265 2.985 16.929 1.00 90.25 90 LEU A N 1
ATOM 685 C CA . LEU A 1 90 ? -10.862 3.794 15.782 1.00 90.25 90 LEU A CA 1
ATOM 686 C C . LEU A 1 90 ? -9.379 3.547 15.508 1.00 90.25 90 LEU A C 1
ATOM 688 O O . LEU A 1 90 ? -8.574 3.611 16.442 1.00 90.25 90 LEU A O 1
ATOM 692 N N . LYS A 1 91 ? -9.041 3.236 14.255 1.00 87.56 91 LYS A N 1
ATOM 693 C CA . LYS A 1 91 ? -7.667 2.982 13.808 1.00 87.56 91 LYS A CA 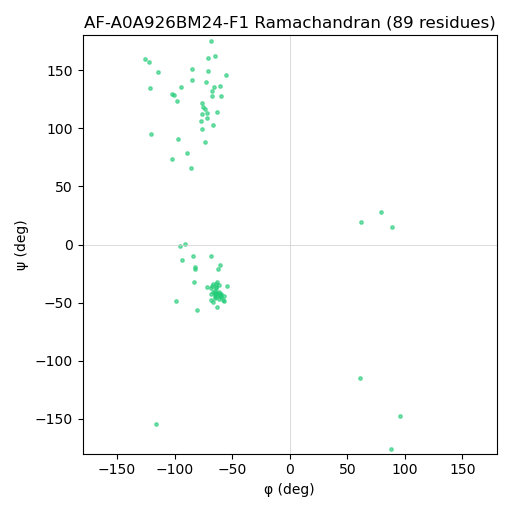1
ATOM 694 C C . LYS A 1 91 ? -7.093 4.164 13.038 1.00 87.56 91 LYS A C 1
ATOM 696 O O . LYS A 1 91 ? -7.872 4.767 12.273 1.00 87.56 91 LYS A O 1
#

Secondary structure (DSSP, 8-state):
--------------SS--TTSEETTEE-----GGGHHHHHHHHHHHHHHHH-HHHHHHHHHHHHHTS-PSPP-EE-HHHHHHHTSSPPEE-

Sequence (91 aa):
MSTVTLTAPTAPFTSEPDALGHFGRYGGRYVPETLIPALDELAAEYERAKADPAFRAELADLLKEYVGRETPLTFAANMTKELGGPKIYLK

Mean predicted aligned error: 9.8 Å

pLDDT: mean 85.49, std 15.4, range [36.62, 97.81]

Foldseek 3Di:
DDDDPPDQPPDPQDPAAPPQQDRRPDGGDPDDPVCVVVVVVVVVVVVVLVPDPVSVVVVVCCCCVPVPDDDDFAWPPVVCVVVVDDTDTDD